Protein AF-A0A0C2ULU2-F1 (afdb_monomer_lite)

Secondary structure (DSSP, 8-state):
------------------SS-----EEEEE---B--TT--GGGSEEEPTT-EEEESSTT-EEEEEE-TTS-EEEEEEES-EEEEEE-

pLDDT: mean 81.36, std 18.51, range [42.97, 97.06]

Foldseek 3Di:
DDDDDPPDDDDDDDPPPPPDDDAWDKDKFKAPQADDPVNPQVSFAWDDPPKDKAAPDPPWDKDWDADPVRTITIHTNDHIIIIIDTD

Sequence (87 aa):
MKRLITLTLLAFALGSCGGESCPNSVEVLAIDALCNESDDTALYMPLQKGDIVTKEEKESIVHILHTHDDEKFICIESGKASILRLD

Structure (mmCIF, N/CA/C/O backbone):
data_AF-A0A0C2ULU2-F1
#
_entry.id   AF-A0A0C2ULU2-F1
#
loop_
_atom_site.group_PDB
_atom_site.id
_atom_site.type_symbol
_atom_site.label_atom_id
_atom_site.label_alt_id
_atom_site.label_comp_id
_atom_site.label_asym_id
_atom_site.label_entity_id
_atom_site.label_seq_id
_atom_site.pdbx_PDB_ins_code
_atom_site.Cartn_x
_atom_site.Cartn_y
_atom_site.Cartn_z
_atom_site.occupancy
_atom_site.B_iso_or_equiv
_atom_site.auth_seq_id
_atom_site.auth_comp_id
_atom_site.auth_asym_id
_atom_site.auth_atom_id
_atom_site.pdbx_PDB_model_num
ATOM 1 N N . MET A 1 1 ? -17.317 51.819 20.292 1.00 43.19 1 MET A N 1
ATOM 2 C CA . MET A 1 1 ? -15.937 51.514 19.854 1.00 43.19 1 MET A CA 1
ATOM 3 C C . MET A 1 1 ? -15.333 50.510 20.829 1.00 43.19 1 MET A C 1
ATOM 5 O O . MET A 1 1 ? -15.064 50.882 21.961 1.00 43.19 1 MET A O 1
ATOM 9 N N . LYS A 1 2 ? -15.186 49.238 20.444 1.00 43.28 2 LYS A N 1
ATOM 10 C CA . LYS A 1 2 ? -14.455 48.226 21.227 1.00 43.28 2 LYS A CA 1
ATOM 11 C C . LYS A 1 2 ? -13.332 47.698 20.340 1.00 43.28 2 LYS A C 1
ATOM 13 O O . LYS A 1 2 ? -13.600 47.185 19.260 1.00 43.28 2 LYS A O 1
ATOM 18 N N . ARG A 1 3 ? -12.090 47.944 20.757 1.00 49.34 3 ARG A N 1
ATOM 19 C CA . ARG A 1 3 ? -10.868 47.544 20.053 1.00 49.34 3 ARG A CA 1
ATOM 20 C C . ARG A 1 3 ? -10.679 46.038 20.253 1.00 49.34 3 ARG A C 1
ATOM 22 O O . ARG A 1 3 ? -10.522 45.609 21.391 1.00 49.34 3 ARG A O 1
ATOM 29 N N . LEU A 1 4 ? -10.728 45.256 19.175 1.00 44.81 4 LEU A N 1
ATOM 30 C CA . LEU A 1 4 ? -10.201 43.893 19.185 1.00 44.81 4 LEU A CA 1
ATOM 31 C C . LEU A 1 4 ? -8.675 43.993 19.195 1.00 44.81 4 LEU A C 1
ATOM 33 O O . LEU A 1 4 ? -8.086 44.615 18.314 1.00 44.81 4 LEU A O 1
ATOM 37 N N . ILE A 1 5 ? -8.055 43.434 20.228 1.00 62.06 5 ILE A N 1
ATOM 38 C CA . ILE A 1 5 ? -6.605 43.298 20.319 1.00 62.06 5 ILE A CA 1
ATOM 39 C C . ILE A 1 5 ? -6.254 42.039 19.532 1.00 62.06 5 ILE A C 1
ATOM 41 O O . ILE A 1 5 ? -6.506 40.925 19.983 1.00 62.06 5 ILE A O 1
ATOM 45 N N . THR A 1 6 ? -5.725 42.223 18.329 1.00 55.00 6 THR A N 1
ATOM 46 C CA . THR A 1 6 ? -5.142 41.150 17.526 1.00 55.00 6 THR A CA 1
ATOM 47 C C . THR A 1 6 ? -3.864 40.685 18.227 1.00 55.00 6 THR A C 1
ATOM 49 O O . THR A 1 6 ? -2.866 41.403 18.230 1.00 55.00 6 THR A O 1
ATOM 52 N N . LEU A 1 7 ? -3.888 39.514 18.870 1.00 42.97 7 LEU A N 1
ATOM 53 C CA . LEU A 1 7 ? -2.667 38.861 19.347 1.00 42.97 7 LEU A CA 1
ATOM 54 C C . LEU A 1 7 ? -1.959 38.224 18.144 1.00 42.97 7 LEU A C 1
ATOM 56 O O . LEU A 1 7 ? -2.228 37.086 17.771 1.00 42.97 7 LEU A O 1
ATOM 60 N N . THR A 1 8 ? -1.049 38.965 17.522 1.00 56.69 8 THR A N 1
ATOM 61 C CA . THR A 1 8 ? -0.015 38.392 16.657 1.00 56.69 8 THR A CA 1
ATOM 62 C C . THR A 1 8 ? 1.020 37.697 17.535 1.00 56.69 8 THR A C 1
ATOM 64 O O . THR A 1 8 ? 1.877 38.357 18.122 1.00 56.69 8 THR A O 1
ATOM 67 N N . LEU A 1 9 ? 0.944 36.367 17.636 1.00 51.53 9 LEU A N 1
ATOM 68 C CA . LEU A 1 9 ? 2.071 35.565 18.105 1.00 51.53 9 LEU A CA 1
ATOM 69 C C . LEU A 1 9 ? 3.121 35.501 16.989 1.00 51.53 9 LEU A C 1
ATOM 71 O O . LEU A 1 9 ? 3.008 34.721 16.048 1.00 51.53 9 LEU A O 1
ATOM 75 N N . LEU A 1 10 ? 4.148 36.342 17.108 1.00 54.84 10 LEU A N 1
ATOM 76 C CA . LEU A 1 10 ? 5.439 36.097 16.477 1.00 54.84 10 LEU A CA 1
ATOM 77 C C . LEU A 1 10 ? 6.090 34.906 17.189 1.00 54.84 10 LEU A C 1
ATOM 79 O O . LEU A 1 10 ? 6.531 35.040 18.330 1.00 54.84 10 LEU A O 1
ATOM 83 N N . ALA A 1 11 ? 6.195 33.769 16.508 1.00 58.28 11 ALA A N 1
ATOM 84 C CA . ALA A 1 11 ? 7.171 32.745 16.854 1.00 58.28 11 ALA A CA 1
ATOM 85 C C . ALA A 1 11 ? 8.369 32.892 15.906 1.00 58.28 11 ALA A C 1
ATOM 87 O O . ALA A 1 11 ? 8.371 32.392 14.785 1.00 58.28 11 ALA A O 1
ATOM 88 N N . PHE A 1 12 ? 9.373 33.642 16.360 1.00 50.25 12 PHE A N 1
ATOM 89 C CA . PHE A 1 12 ? 10.731 33.593 15.827 1.00 50.25 12 PHE A CA 1
ATOM 90 C C . PHE A 1 12 ? 11.442 32.379 16.434 1.00 50.25 12 PHE A C 1
ATOM 92 O O . PHE A 1 12 ? 11.603 32.339 17.651 1.00 50.25 12 PHE A O 1
ATOM 99 N N . ALA A 1 13 ? 11.929 31.455 15.606 1.00 54.09 13 ALA A N 1
ATOM 100 C CA . ALA A 1 13 ? 13.179 30.737 15.862 1.00 54.09 13 ALA A CA 1
ATOM 101 C C . ALA A 1 13 ? 13.664 30.043 14.582 1.00 54.09 13 ALA A C 1
ATOM 103 O O . ALA A 1 13 ? 13.130 29.027 14.147 1.00 54.09 13 ALA A O 1
ATOM 104 N N . LEU A 1 14 ? 14.706 30.633 14.002 1.00 50.66 14 LEU A N 1
ATOM 105 C CA . LEU A 1 14 ? 15.594 30.046 13.011 1.00 50.66 14 LEU A CA 1
ATOM 106 C C . LEU A 1 14 ? 16.276 28.815 13.629 1.00 50.66 14 LEU A C 1
ATOM 108 O O . LEU A 1 14 ? 17.219 28.949 14.407 1.00 50.66 14 LEU A O 1
ATOM 112 N N . GLY A 1 15 ? 15.795 27.621 13.292 1.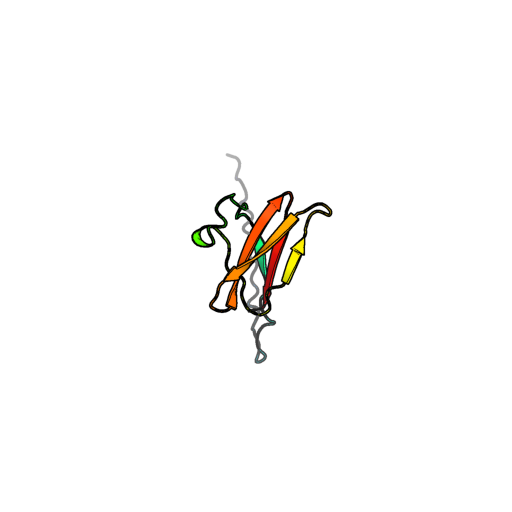00 43.78 15 GLY A N 1
ATOM 113 C CA . GLY A 1 15 ? 16.523 26.377 13.518 1.00 43.78 15 GLY A CA 1
ATOM 114 C C . GLY A 1 15 ? 17.610 26.228 12.460 1.00 43.78 15 GLY A C 1
ATOM 115 O O . GLY A 1 15 ? 17.354 25.754 11.359 1.00 43.78 15 GLY A O 1
ATOM 116 N N . SER A 1 16 ? 18.816 26.678 12.788 1.00 47.19 16 SER A N 1
ATOM 117 C CA . SER A 1 16 ? 20.046 26.377 12.058 1.00 47.19 16 SER A CA 1
ATOM 118 C C . SER A 1 16 ? 20.224 24.855 11.953 1.00 47.19 16 SER A C 1
ATOM 120 O O . SER A 1 16 ? 20.545 24.225 12.958 1.00 47.19 16 SER A O 1
ATOM 122 N N . CYS A 1 17 ? 20.055 24.268 10.759 1.00 56.88 17 CYS A N 1
ATOM 123 C CA . CYS A 1 17 ? 20.552 22.918 10.454 1.00 56.88 17 CYS A CA 1
ATOM 124 C C . CYS A 1 17 ? 22.084 23.036 10.375 1.00 56.88 17 CYS A C 1
ATOM 126 O O . CYS A 1 17 ? 22.674 23.341 9.339 1.00 56.88 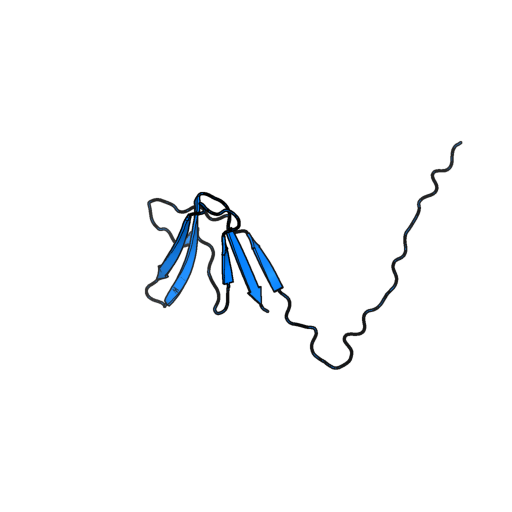17 CYS A O 1
ATOM 128 N N . GLY A 1 18 ? 22.711 23.010 11.551 1.00 47.41 18 GLY A N 1
ATOM 129 C CA . GLY A 1 18 ? 24.141 23.187 11.723 1.00 47.41 18 GLY A CA 1
ATOM 130 C C . GLY A 1 18 ? 24.871 21.920 11.314 1.00 47.41 18 GLY A C 1
ATOM 131 O O . GLY A 1 18 ? 24.939 20.993 12.102 1.00 47.41 18 GLY A O 1
ATOM 132 N N . GLY A 1 19 ? 25.427 21.900 10.103 1.00 58.12 19 GLY A N 1
ATOM 133 C CA . GLY A 1 19 ? 26.565 21.052 9.719 1.00 58.12 19 GLY A CA 1
ATOM 134 C C . GLY A 1 19 ? 26.365 19.532 9.654 1.00 58.12 19 GLY A C 1
ATOM 135 O O . GLY A 1 19 ? 27.210 18.866 9.065 1.00 58.12 19 GLY A O 1
ATOM 136 N N . GLU A 1 20 ? 25.273 18.986 10.178 1.00 55.25 20 GLU A N 1
ATOM 137 C CA . GLU A 1 20 ? 24.886 17.582 10.043 1.00 55.25 20 GLU A CA 1
ATOM 138 C C . GLU A 1 20 ? 23.498 17.521 9.406 1.00 55.25 20 GLU A C 1
ATOM 140 O O . GLU A 1 20 ? 22.604 18.283 9.783 1.00 55.25 20 GLU A O 1
ATOM 145 N N . SER A 1 21 ? 23.358 16.674 8.378 1.00 58.00 21 SER A N 1
ATOM 146 C CA . SER A 1 21 ? 22.130 16.506 7.600 1.00 58.00 21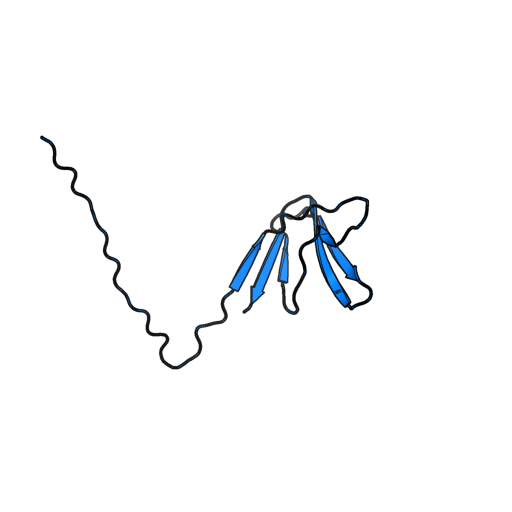 SER A CA 1
ATOM 147 C C . SER A 1 21 ? 20.916 16.438 8.515 1.00 58.00 21 SER A C 1
ATOM 149 O O . SER A 1 21 ? 20.893 15.664 9.473 1.00 58.00 21 SER A O 1
ATOM 151 N N . CYS A 1 22 ? 19.914 17.263 8.214 1.00 59.62 22 CYS A N 1
ATOM 152 C CA . CYS A 1 22 ? 18.650 17.236 8.925 1.00 59.62 22 CYS A CA 1
ATOM 153 C C . CYS A 1 22 ? 18.122 15.778 8.916 1.00 59.62 22 CYS A C 1
ATOM 155 O O . CYS A 1 22 ? 18.275 15.099 7.897 1.00 59.62 22 CYS A O 1
ATOM 157 N N . PRO A 1 23 ? 17.590 15.261 10.038 1.00 56.56 23 PRO A N 1
ATOM 158 C CA . PRO A 1 23 ? 17.195 13.858 10.137 1.00 56.56 23 PRO A CA 1
ATOM 159 C C . PRO A 1 23 ? 16.172 13.531 9.046 1.00 56.56 23 PRO A C 1
ATOM 161 O O . PRO A 1 23 ? 15.288 14.352 8.803 1.00 56.56 23 PRO A O 1
ATOM 164 N N . ASN A 1 24 ? 16.328 12.365 8.404 1.00 65.31 24 ASN A N 1
ATOM 165 C CA . ASN A 1 24 ? 15.487 11.871 7.306 1.00 65.31 24 ASN A CA 1
ATOM 166 C C . ASN A 1 24 ? 14.019 12.255 7.524 1.00 65.31 24 ASN A C 1
ATOM 168 O O . ASN A 1 24 ? 13.433 11.905 8.558 1.00 65.31 24 ASN A O 1
ATOM 172 N N . SER A 1 25 ? 13.437 13.004 6.587 1.00 78.12 25 SER A N 1
ATOM 173 C CA . SER A 1 25 ? 12.016 13.326 6.649 1.00 78.12 25 SER A CA 1
ATOM 174 C C . SER A 1 25 ? 11.213 12.040 6.507 1.00 78.12 25 SER A C 1
ATOM 176 O O . SER A 1 25 ? 11.498 11.199 5.658 1.00 78.12 25 SER A O 1
ATOM 178 N N . VAL A 1 26 ? 10.218 11.878 7.380 1.00 86.56 26 VAL A N 1
ATOM 179 C CA . VAL A 1 26 ? 9.233 10.804 7.261 1.00 86.56 26 VAL A CA 1
ATOM 180 C C . VAL A 1 26 ? 7.978 11.403 6.650 1.00 86.56 26 VAL A C 1
ATOM 182 O O . VAL A 1 26 ? 7.334 12.252 7.268 1.00 86.56 26 VAL A O 1
ATOM 185 N N . GLU A 1 27 ? 7.631 10.965 5.449 1.00 91.25 27 GLU A N 1
ATOM 186 C CA . GLU A 1 27 ? 6.356 11.265 4.812 1.00 91.25 27 GLU A CA 1
ATOM 187 C C . GLU A 1 27 ? 5.336 10.176 5.177 1.00 91.25 27 GLU A C 1
ATOM 189 O O . GLU A 1 27 ? 5.647 8.984 5.173 1.00 91.25 27 GLU A O 1
ATOM 194 N N . VAL A 1 28 ? 4.111 10.585 5.520 1.00 92.12 28 VAL A N 1
ATOM 195 C CA . VAL A 1 28 ? 2.991 9.673 5.798 1.00 92.12 28 VAL A CA 1
ATOM 196 C C . VAL A 1 28 ? 1.933 9.870 4.721 1.00 92.12 28 VAL A C 1
ATOM 198 O O . VAL A 1 28 ? 1.296 10.921 4.663 1.00 92.12 28 VAL A O 1
ATOM 201 N N . LEU A 1 29 ? 1.736 8.856 3.884 1.00 94.00 29 LEU A N 1
ATOM 202 C CA . LEU A 1 29 ? 0.791 8.875 2.769 1.00 94.00 29 LEU A CA 1
ATOM 203 C C . LEU A 1 29 ? -0.405 7.984 3.096 1.00 94.00 29 LEU A C 1
ATOM 205 O O . LEU A 1 29 ? -0.239 6.787 3.313 1.00 94.00 29 LEU A O 1
ATOM 209 N N . ALA A 1 30 ? -1.615 8.540 3.124 1.00 93.62 30 ALA A N 1
ATOM 210 C CA . ALA A 1 30 ? -2.824 7.725 3.233 1.00 93.62 30 ALA A CA 1
ATOM 211 C C . ALA A 1 30 ? -3.012 6.891 1.955 1.00 93.62 30 ALA A C 1
ATOM 213 O O . ALA A 1 30 ? -2.778 7.397 0.860 1.00 93.62 30 ALA A O 1
ATOM 214 N N . ILE A 1 31 ? -3.444 5.635 2.093 1.00 95.19 31 ILE A N 1
ATOM 215 C CA . ILE A 1 31 ? -3.801 4.790 0.948 1.00 95.19 31 ILE A CA 1
ATOM 216 C C . ILE A 1 31 ? -5.292 4.975 0.670 1.00 95.19 31 ILE A C 1
ATOM 218 O O . ILE A 1 31 ? -6.131 4.430 1.387 1.00 95.19 31 ILE A O 1
ATOM 222 N N . ASP A 1 32 ? -5.618 5.757 -0.356 1.00 90.00 32 ASP A N 1
ATOM 223 C CA . ASP A 1 32 ? -6.993 6.062 -0.776 1.00 90.00 32 ASP A CA 1
ATOM 224 C C . ASP A 1 32 ? -7.425 5.328 -2.060 1.00 90.00 32 ASP A C 1
ATOM 226 O O . ASP A 1 32 ? -8.602 5.353 -2.426 1.00 90.00 32 ASP A O 1
ATOM 230 N N . ALA A 1 33 ? -6.502 4.618 -2.712 1.00 93.12 33 ALA A N 1
ATOM 231 C CA . ALA A 1 33 ? -6.782 3.799 -3.884 1.00 93.12 33 ALA A CA 1
ATOM 232 C C . ALA A 1 33 ? -7.554 2.522 -3.510 1.00 93.12 33 ALA A C 1
ATOM 234 O O . ALA A 1 33 ? -6.991 1.600 -2.918 1.00 93.12 33 ALA A O 1
ATOM 235 N N . LEU A 1 34 ? -8.834 2.445 -3.883 1.00 94.94 34 LEU A N 1
ATOM 236 C CA . LEU A 1 34 ? -9.658 1.249 -3.691 1.00 94.94 34 LEU A CA 1
ATOM 237 C C . LEU A 1 34 ? -9.319 0.164 -4.718 1.00 94.94 34 LEU A C 1
ATOM 239 O O . LEU A 1 34 ? -9.189 0.453 -5.910 1.00 94.94 34 LEU A O 1
ATOM 243 N N . CYS A 1 35 ? -9.227 -1.088 -4.268 1.00 94.38 35 CYS A N 1
ATOM 244 C CA . CYS A 1 35 ? -9.040 -2.219 -5.176 1.00 94.38 35 CYS A CA 1
ATOM 245 C C . CYS A 1 35 ? -10.260 -2.383 -6.099 1.00 94.38 35 CYS A C 1
ATOM 247 O O . CYS A 1 35 ? -11.405 -2.292 -5.650 1.00 94.38 35 CYS A O 1
ATOM 249 N N . ASN A 1 36 ? -10.015 -2.612 -7.390 1.00 89.75 36 ASN A N 1
ATOM 250 C CA . ASN A 1 36 ? -11.038 -2.801 -8.416 1.00 89.75 36 ASN A CA 1
ATOM 251 C C . ASN A 1 36 ? -11.010 -4.232 -8.977 1.00 89.75 36 ASN A C 1
ATOM 253 O O . ASN A 1 36 ? -9.991 -4.908 -8.921 1.00 89.75 36 ASN A O 1
ATOM 257 N N . GLU A 1 37 ? -12.130 -4.688 -9.548 1.00 85.25 37 GLU A N 1
ATOM 258 C CA . GLU A 1 37 ? -12.268 -6.059 -10.078 1.00 85.25 37 GLU A CA 1
ATOM 259 C C . GLU A 1 37 ? -11.387 -6.347 -11.305 1.00 85.25 37 GLU A C 1
ATOM 261 O O . GLU A 1 37 ? -11.186 -7.505 -11.663 1.00 85.25 37 GLU A O 1
ATOM 266 N N . SER A 1 38 ? -10.898 -5.304 -11.980 1.00 84.06 38 SER A N 1
ATOM 267 C CA . SER A 1 38 ? -10.064 -5.425 -13.179 1.00 84.06 38 SER A CA 1
ATOM 268 C C . SER A 1 38 ? -8.567 -5.534 -12.889 1.00 84.06 38 SER A C 1
ATOM 270 O O . SER A 1 38 ? -7.802 -5.704 -13.836 1.00 84.06 38 SER A O 1
ATOM 272 N N . ASP A 1 39 ? -8.149 -5.406 -11.624 1.00 80.75 39 ASP A N 1
ATOM 273 C CA . ASP A 1 39 ? -6.744 -5.288 -11.210 1.00 80.75 39 ASP A CA 1
ATOM 274 C C . ASP A 1 39 ? -5.952 -4.250 -12.027 1.00 80.75 39 ASP A C 1
ATOM 276 O O . ASP A 1 39 ? -4.752 -4.392 -12.265 1.00 80.75 39 ASP A O 1
ATOM 280 N N . ASP A 1 40 ? -6.628 -3.180 -12.459 1.00 87.00 40 ASP A N 1
ATOM 281 C CA . ASP A 1 40 ? -5.997 -2.111 -13.229 1.00 87.00 40 ASP A CA 1
ATOM 282 C C . ASP A 1 40 ? -5.092 -1.282 -12.311 1.00 87.00 40 ASP A C 1
ATOM 284 O O . ASP A 1 40 ? -5.557 -0.434 -11.539 1.00 87.00 40 ASP A O 1
ATOM 288 N N . THR A 1 41 ? -3.785 -1.538 -12.404 1.00 87.94 41 THR A N 1
ATOM 289 C CA . THR A 1 41 ? -2.759 -0.897 -11.577 1.00 87.94 41 THR A CA 1
ATOM 290 C C . THR A 1 41 ? -2.599 0.593 -11.864 1.00 87.94 41 THR A C 1
ATOM 292 O O . THR A 1 41 ? -2.000 1.288 -11.047 1.00 87.94 41 THR A O 1
ATOM 295 N N . ALA A 1 42 ? -3.155 1.122 -12.962 1.00 88.69 42 ALA A N 1
ATOM 296 C CA . ALA A 1 42 ? -3.121 2.557 -13.260 1.00 88.69 42 ALA A CA 1
ATOM 297 C C . ALA A 1 42 ? -3.882 3.405 -12.225 1.00 88.69 42 ALA A C 1
ATOM 299 O O . ALA A 1 42 ? -3.642 4.607 -12.111 1.00 88.69 42 ALA A O 1
ATOM 300 N N . LEU A 1 43 ? -4.797 2.784 -11.476 1.00 89.81 43 LEU A N 1
ATOM 301 C CA . LEU A 1 43 ? -5.590 3.425 -10.425 1.00 89.81 43 LEU A CA 1
ATOM 302 C C . LEU A 1 43 ? -5.010 3.210 -9.019 1.00 89.81 43 LEU A C 1
ATOM 304 O O . LEU A 1 43 ? -5.579 3.699 -8.044 1.00 89.81 43 LEU A O 1
ATOM 308 N N . TYR A 1 44 ? -3.911 2.465 -8.897 1.00 94.62 44 TYR A N 1
ATOM 309 C CA . TYR A 1 44 ? -3.307 2.096 -7.620 1.00 94.62 44 TYR A CA 1
ATOM 310 C C . TYR A 1 44 ? -2.103 2.976 -7.298 1.00 94.62 44 TYR A C 1
ATOM 312 O O . TYR A 1 44 ? -1.449 3.534 -8.179 1.00 94.62 44 TYR A O 1
ATOM 320 N N . MET A 1 45 ? -1.787 3.102 -6.010 1.00 95.12 45 MET A N 1
ATOM 321 C CA . MET A 1 45 ? -0.632 3.891 -5.592 1.00 95.12 45 MET A CA 1
ATOM 322 C C . MET A 1 45 ? 0.661 3.102 -5.840 1.00 95.12 45 MET A C 1
ATOM 324 O O . MET A 1 45 ? 0.729 1.929 -5.474 1.00 95.12 45 MET A O 1
ATOM 328 N N . PRO A 1 46 ? 1.708 3.703 -6.424 1.00 95.06 46 PRO A N 1
ATOM 329 C CA . PRO A 1 46 ? 2.997 3.040 -6.561 1.00 95.06 46 PRO A CA 1
ATOM 330 C C . PRO A 1 46 ? 3.730 2.988 -5.212 1.00 95.06 46 PRO A C 1
ATOM 332 O O . PRO A 1 46 ? 3.776 3.976 -4.472 1.00 95.06 46 PRO A O 1
ATOM 335 N N . LEU A 1 47 ? 4.347 1.846 -4.915 1.00 95.06 47 LEU A N 1
ATOM 336 C CA . LEU A 1 47 ? 5.233 1.653 -3.770 1.00 95.06 47 LEU A CA 1
ATOM 337 C C . LEU A 1 47 ? 6.689 1.863 -4.179 1.00 95.06 47 LEU A C 1
ATOM 339 O O . LEU A 1 47 ? 7.171 1.315 -5.171 1.00 95.06 47 LEU A O 1
ATOM 343 N N . GLN A 1 48 ? 7.413 2.612 -3.359 1.00 93.62 48 GLN A N 1
ATOM 344 C CA . GLN A 1 48 ? 8.846 2.822 -3.497 1.00 93.62 48 GLN A CA 1
ATOM 345 C C . GLN A 1 48 ? 9.632 1.841 -2.627 1.00 93.62 48 GLN A C 1
ATOM 347 O O . GLN A 1 48 ? 9.140 1.248 -1.662 1.00 93.62 48 GLN A O 1
ATOM 352 N N . LYS A 1 49 ? 10.905 1.648 -2.972 1.00 91.00 49 LYS A N 1
ATOM 353 C CA . LYS A 1 49 ? 11.796 0.800 -2.184 1.00 91.00 49 LYS A CA 1
ATOM 354 C C . LYS A 1 49 ? 12.019 1.425 -0.805 1.00 91.00 49 LYS A C 1
ATOM 356 O O . LYS A 1 49 ? 12.587 2.503 -0.709 1.00 91.00 49 LYS A O 1
ATOM 361 N N . GLY A 1 50 ? 11.668 0.685 0.244 1.00 91.19 50 GLY A N 1
ATOM 362 C CA . GLY A 1 50 ? 11.820 1.133 1.632 1.00 91.19 50 GLY A CA 1
ATOM 363 C C . GLY A 1 50 ? 10.531 1.660 2.258 1.00 91.19 50 GLY A C 1
ATOM 364 O O . GLY A 1 50 ? 10.512 1.864 3.468 1.00 91.19 50 GLY A O 1
ATOM 365 N N . ASP A 1 51 ? 9.459 1.797 1.474 1.00 94.88 51 ASP A N 1
ATOM 366 C CA . ASP A 1 51 ? 8.131 2.116 1.990 1.00 94.88 51 ASP A CA 1
ATOM 367 C C . ASP A 1 51 ? 7.673 1.074 3.019 1.00 94.88 51 ASP A C 1
ATOM 369 O O . ASP A 1 51 ? 7.796 -0.141 2.815 1.00 94.88 51 ASP A O 1
ATOM 373 N N . ILE A 1 52 ? 7.101 1.557 4.122 1.00 95.19 52 ILE A N 1
ATOM 374 C CA . ILE A 1 52 ? 6.511 0.723 5.170 1.00 95.19 52 ILE A CA 1
ATOM 375 C C . ILE A 1 52 ? 4.997 0.894 5.127 1.00 95.19 52 ILE A C 1
ATOM 377 O O . ILE A 1 52 ? 4.472 1.971 5.397 1.00 95.19 52 ILE A O 1
ATOM 381 N N . VAL A 1 53 ? 4.289 -0.191 4.824 1.00 96.12 53 VAL A N 1
ATOM 382 C CA . VAL A 1 53 ? 2.823 -0.214 4.806 1.00 96.12 53 VAL A CA 1
ATOM 383 C C . VAL A 1 53 ? 2.300 -0.493 6.210 1.00 96.12 53 VAL A C 1
ATOM 385 O O . VAL A 1 53 ? 2.628 -1.516 6.815 1.00 96.12 53 VAL A O 1
ATOM 388 N N . THR A 1 54 ? 1.444 0.391 6.709 1.00 96.25 54 THR A N 1
ATOM 389 C CA . THR A 1 54 ? 0.889 0.326 8.061 1.00 96.25 54 THR A CA 1
ATOM 390 C C . THR A 1 54 ? -0.625 0.203 7.988 1.00 96.25 54 THR A C 1
ATOM 392 O O . THR A 1 54 ? -1.292 1.033 7.378 1.00 96.25 54 THR A O 1
ATOM 395 N N . LYS A 1 55 ? -1.188 -0.828 8.625 1.00 96.38 55 LYS A N 1
ATOM 396 C CA . LYS A 1 55 ? -2.640 -0.936 8.818 1.00 96.38 55 LYS A CA 1
ATOM 397 C C . LYS A 1 55 ? -3.032 -0.104 10.033 1.00 96.38 55 LYS A C 1
ATOM 399 O O . LYS A 1 55 ? -2.544 -0.365 11.131 1.00 96.38 55 LYS A O 1
ATOM 404 N N . GLU A 1 56 ? -3.908 0.871 9.841 1.00 95.06 56 GLU A N 1
ATOM 405 C CA . GLU A 1 56 ? -4.395 1.737 10.922 1.00 95.06 56 GLU A CA 1
ATOM 406 C C . GLU A 1 56 ? -5.547 1.079 11.685 1.00 95.06 56 GLU A C 1
ATOM 408 O O . GLU A 1 56 ? -5.719 1.293 12.884 1.00 95.06 56 GLU A O 1
ATOM 413 N N . GLU A 1 57 ? -6.305 0.220 11.002 1.00 96.31 57 GLU A N 1
ATOM 414 C CA . GLU A 1 57 ? -7.372 -0.581 11.596 1.00 96.31 57 GLU A CA 1
ATOM 415 C C . GLU A 1 57 ? -7.026 -2.072 11.506 1.00 96.31 57 GLU A C 1
ATOM 417 O O . GLU A 1 57 ? -6.507 -2.546 10.491 1.00 96.31 57 GLU A O 1
ATOM 422 N N . LYS A 1 58 ? -7.348 -2.830 12.563 1.00 94.19 58 LYS A N 1
ATOM 423 C CA . LYS A 1 58 ? -6.992 -4.254 12.693 1.00 94.19 58 LYS A CA 1
ATOM 424 C C . LYS A 1 58 ? -7.506 -5.113 11.534 1.00 94.19 58 LYS A C 1
ATOM 426 O O . LYS A 1 58 ? -6.794 -5.997 11.069 1.00 94.19 58 LYS A O 1
ATOM 431 N N . GLU A 1 59 ? -8.721 -4.830 11.079 1.00 95.75 59 GLU A N 1
ATOM 432 C CA . GLU A 1 59 ? -9.412 -5.603 10.043 1.00 95.75 59 GLU A CA 1
ATOM 433 C C . GLU A 1 59 ? -9.131 -5.076 8.623 1.00 95.75 59 GLU A C 1
ATOM 435 O O . GLU A 1 59 ? -9.772 -5.517 7.675 1.00 95.75 59 GLU A O 1
ATOM 440 N N . SER A 1 60 ? -8.181 -4.145 8.447 1.00 96.38 60 SER A N 1
ATOM 441 C CA . SER A 1 60 ? -7.886 -3.590 7.118 1.00 96.38 60 SER A CA 1
ATOM 442 C C . SER A 1 60 ? -7.321 -4.653 6.180 1.00 96.38 60 SER A C 1
ATOM 444 O O . SER A 1 60 ? -6.395 -5.399 6.538 1.00 96.38 60 SER A O 1
ATOM 446 N N . ILE A 1 61 ? -7.815 -4.669 4.946 1.00 96.44 61 ILE A N 1
ATOM 447 C CA . ILE A 1 61 ? -7.350 -5.548 3.873 1.00 96.44 61 ILE A CA 1
ATOM 448 C C . ILE A 1 61 ? -6.680 -4.681 2.814 1.00 96.44 61 ILE A C 1
ATOM 450 O O . ILE A 1 61 ? -7.305 -3.816 2.205 1.00 96.44 61 ILE A O 1
ATOM 454 N N . VAL A 1 62 ? -5.385 -4.916 2.628 1.00 96.69 62 VAL A N 1
ATOM 455 C CA . VAL A 1 62 ? -4.514 -4.167 1.724 1.00 96.69 62 VAL A CA 1
ATOM 456 C C . VAL A 1 62 ? -3.884 -5.166 0.771 1.00 96.69 62 VAL A C 1
ATOM 458 O O . VAL A 1 62 ? -3.364 -6.190 1.224 1.00 96.69 62 VAL A O 1
ATOM 461 N N . HIS A 1 63 ? -3.913 -4.858 -0.519 1.00 95.62 63 HIS A N 1
ATOM 462 C CA . HIS A 1 63 ? -3.325 -5.685 -1.565 1.00 95.62 63 HIS A CA 1
ATOM 463 C C . HIS A 1 63 ? -2.085 -5.010 -2.120 1.00 95.62 63 HIS A C 1
ATOM 465 O O . HIS A 1 63 ? -2.089 -3.809 -2.380 1.00 95.62 63 HIS A O 1
ATOM 471 N N . ILE A 1 64 ? -1.028 -5.799 -2.299 1.00 94.62 64 ILE A N 1
ATOM 472 C CA . ILE A 1 64 ? 0.199 -5.372 -2.964 1.00 94.62 64 ILE A CA 1
ATOM 473 C C . ILE A 1 64 ? 0.319 -6.191 -4.244 1.00 94.62 64 ILE A C 1
ATOM 475 O O . ILE A 1 64 ? 0.475 -7.411 -4.183 1.00 94.62 64 ILE A O 1
ATOM 479 N N . LEU A 1 65 ? 0.227 -5.517 -5.386 1.00 92.88 65 LEU A N 1
ATOM 480 C CA . LEU A 1 65 ? 0.319 -6.123 -6.708 1.00 92.88 65 LEU A CA 1
ATOM 481 C C . LEU A 1 65 ? 1.715 -5.902 -7.282 1.00 92.88 65 LEU A C 1
ATOM 483 O O . LEU A 1 65 ? 2.325 -4.856 -7.062 1.00 92.88 65 LEU A O 1
ATOM 487 N N . HIS A 1 66 ? 2.211 -6.893 -8.020 1.00 91.19 66 HIS A N 1
ATOM 488 C CA . HIS A 1 66 ? 3.505 -6.844 -8.693 1.00 91.19 66 HIS A CA 1
ATOM 489 C C . HIS A 1 66 ? 3.300 -6.949 -10.202 1.00 91.19 66 HIS A C 1
ATOM 491 O O . HIS A 1 66 ? 2.578 -7.836 -10.664 1.00 91.19 66 HIS A O 1
ATOM 497 N N . THR A 1 67 ? 3.945 -6.074 -10.966 1.00 87.31 67 THR A N 1
ATOM 498 C CA . THR A 1 67 ? 3.963 -6.165 -12.430 1.00 87.31 67 THR A CA 1
ATOM 499 C C . THR A 1 67 ? 5.139 -7.016 -12.911 1.00 87.31 67 THR A C 1
ATOM 501 O O . THR A 1 67 ? 5.972 -7.474 -12.128 1.00 87.31 67 THR A O 1
ATOM 504 N N . HIS A 1 68 ? 5.211 -7.244 -14.225 1.00 84.00 68 HIS A N 1
ATOM 505 C CA . HIS A 1 68 ? 6.324 -7.960 -14.851 1.00 84.00 68 HIS A CA 1
ATOM 506 C C . HIS A 1 68 ? 7.672 -7.228 -14.737 1.00 84.00 68 HIS A C 1
ATOM 508 O O . HIS A 1 68 ? 8.707 -7.883 -14.827 1.00 84.00 68 HIS A O 1
ATOM 514 N N . ASP A 1 69 ? 7.652 -5.913 -14.503 1.00 87.69 69 ASP A N 1
ATOM 515 C CA . ASP A 1 69 ? 8.840 -5.057 -14.396 1.00 87.69 69 ASP A CA 1
ATOM 516 C C . ASP A 1 69 ? 9.299 -4.856 -12.936 1.00 87.69 69 ASP A C 1
ATOM 518 O O . ASP A 1 69 ? 10.019 -3.910 -12.626 1.00 87.69 69 ASP A O 1
ATOM 522 N N . ASP A 1 70 ? 8.863 -5.733 -12.021 1.00 85.94 70 ASP A N 1
ATOM 523 C CA . ASP A 1 70 ? 9.094 -5.656 -10.569 1.00 85.94 70 ASP A CA 1
ATOM 524 C C . ASP A 1 70 ? 8.544 -4.381 -9.891 1.00 85.94 70 ASP A C 1
ATOM 526 O O . ASP A 1 70 ? 8.816 -4.125 -8.710 1.00 85.94 70 ASP A O 1
ATOM 530 N N . GLU A 1 71 ? 7.726 -3.592 -10.594 1.00 92.75 71 GLU A N 1
ATOM 531 C CA . GLU A 1 71 ? 7.012 -2.469 -9.996 1.00 92.75 71 GLU A CA 1
ATOM 532 C C . GLU A 1 71 ? 5.933 -2.982 -9.042 1.00 92.75 71 GLU A C 1
ATOM 534 O O . GLU A 1 71 ? 5.274 -4.001 -9.283 1.00 92.75 71 GLU A O 1
ATOM 539 N N . LYS A 1 72 ? 5.755 -2.261 -7.934 1.00 94.81 72 LYS A N 1
ATOM 540 C CA . LYS A 1 72 ? 4.815 -2.629 -6.880 1.00 94.81 72 LYS A CA 1
ATOM 541 C C . LYS A 1 72 ? 3.761 -1.557 -6.732 1.00 94.81 72 LYS A C 1
ATOM 543 O O . LYS A 1 72 ? 4.089 -0.381 -6.603 1.00 94.81 72 LYS A O 1
ATOM 548 N N . PHE A 1 73 ? 2.512 -1.984 -6.682 1.00 95.44 73 PHE A N 1
ATOM 549 C CA . PHE A 1 73 ? 1.360 -1.115 -6.499 1.00 95.44 73 PHE A CA 1
ATOM 550 C C . PHE A 1 73 ? 0.563 -1.556 -5.282 1.00 95.44 73 PHE A C 1
ATOM 552 O O . PHE A 1 73 ? 0.600 -2.726 -4.900 1.00 95.44 73 PHE A O 1
ATOM 559 N N . ILE A 1 74 ? -0.152 -0.619 -4.672 1.00 96.31 74 ILE A N 1
ATOM 560 C CA . ILE A 1 74 ? -0.943 -0.854 -3.473 1.00 96.31 74 ILE A CA 1
ATOM 561 C C . ILE A 1 74 ? -2.349 -0.283 -3.614 1.00 96.31 74 ILE A C 1
ATOM 563 O O . ILE A 1 74 ? -2.543 0.836 -4.095 1.00 96.31 74 ILE A O 1
ATOM 567 N N . CYS A 1 75 ? -3.322 -1.066 -3.161 1.00 96.56 75 CYS A N 1
ATOM 568 C CA . CYS A 1 75 ? -4.714 -0.662 -3.031 1.00 96.56 75 CYS A CA 1
ATOM 569 C C . CYS A 1 75 ? -5.306 -1.202 -1.725 1.00 96.56 75 CYS A C 1
ATOM 571 O O . CYS A 1 75 ? -4.781 -2.144 -1.117 1.00 96.56 75 CYS A O 1
ATOM 573 N N . ILE A 1 76 ? -6.404 -0.598 -1.281 1.00 96.62 76 ILE A N 1
ATOM 574 C CA . ILE A 1 76 ? -7.151 -1.002 -0.094 1.00 96.62 76 ILE A CA 1
ATOM 575 C C . ILE A 1 76 ? -8.504 -1.585 -0.503 1.00 96.62 76 ILE A C 1
ATOM 577 O O . ILE A 1 76 ? -9.283 -0.962 -1.219 1.00 96.62 76 ILE A O 1
ATOM 581 N N . GLU A 1 77 ? -8.787 -2.809 -0.072 1.00 96.31 77 GLU A N 1
ATOM 582 C CA . GLU A 1 77 ? -10.104 -3.425 -0.271 1.00 96.31 77 GLU A CA 1
ATOM 583 C C . GLU A 1 77 ? -11.070 -2.954 0.822 1.00 96.31 77 GLU A C 1
ATOM 585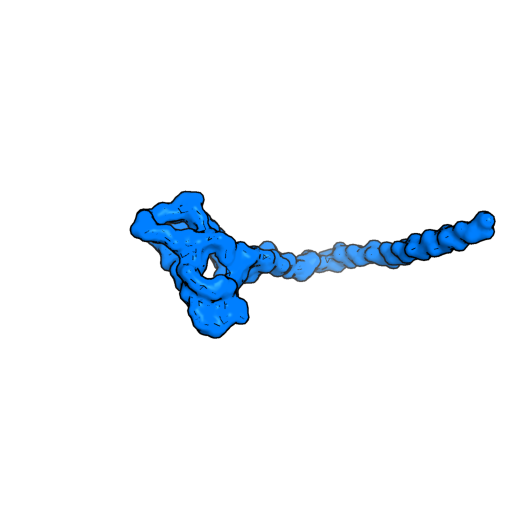 O O . GLU A 1 77 ? -12.238 -2.674 0.565 1.00 96.31 77 GLU A O 1
ATOM 590 N N . SER A 1 78 ? -10.578 -2.834 2.059 1.00 96.38 78 SER A N 1
ATOM 591 C CA . SER A 1 78 ? -11.357 -2.331 3.192 1.00 96.38 78 SER A CA 1
ATOM 592 C C . SER A 1 78 ? -10.475 -1.814 4.333 1.00 96.38 78 SER A C 1
ATOM 594 O O . SER A 1 78 ? -9.316 -2.213 4.475 1.00 96.38 78 SER A O 1
ATOM 596 N N . GLY A 1 79 ? -11.046 -0.949 5.177 1.00 96.00 79 GLY A N 1
ATOM 597 C CA . GLY A 1 79 ? -10.391 -0.374 6.357 1.00 96.00 79 GLY A CA 1
ATOM 598 C C . GLY A 1 79 ? -9.594 0.895 6.052 1.00 96.00 79 GLY A C 1
ATOM 599 O O . GLY A 1 79 ? -9.963 1.665 5.164 1.00 96.00 79 GLY A O 1
ATOM 600 N N . LYS A 1 80 ? -8.502 1.115 6.798 1.00 96.12 80 LYS A N 1
ATOM 601 C CA . LYS A 1 80 ? -7.574 2.241 6.609 1.00 96.12 80 LYS A CA 1
ATOM 602 C C . LYS A 1 80 ? -6.126 1.804 6.739 1.00 96.12 80 LYS A C 1
ATOM 604 O O . LYS A 1 80 ? -5.759 1.045 7.640 1.00 96.12 80 LYS A O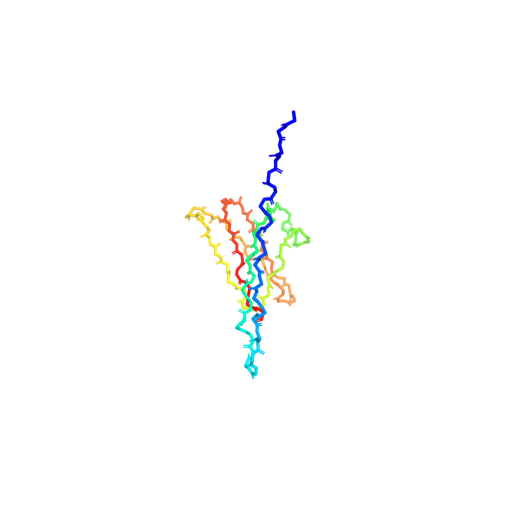 1
ATOM 609 N N . ALA A 1 81 ? -5.292 2.329 5.857 1.00 97.06 81 ALA A N 1
ATOM 610 C CA . ALA A 1 81 ? -3.867 2.075 5.859 1.00 97.06 81 ALA A CA 1
ATOM 611 C C . ALA A 1 81 ? -3.101 3.290 5.329 1.00 97.06 81 ALA A C 1
ATOM 613 O O . ALA A 1 81 ? -3.648 4.125 4.606 1.00 97.06 81 ALA A O 1
ATOM 614 N N . SER A 1 82 ? -1.823 3.358 5.678 1.00 96.69 82 SER A N 1
ATOM 615 C CA . SER A 1 82 ? -0.904 4.404 5.243 1.00 96.69 82 SER A CA 1
ATOM 616 C C . SER A 1 82 ? 0.471 3.837 4.905 1.00 96.69 82 SER A C 1
ATOM 618 O O . SER A 1 82 ? 0.830 2.725 5.299 1.00 96.69 82 SER A O 1
ATOM 620 N N . ILE A 1 83 ? 1.243 4.606 4.148 1.00 96.62 83 ILE A N 1
ATOM 621 C CA . ILE A 1 83 ? 2.635 4.340 3.807 1.00 96.62 83 ILE A CA 1
ATOM 622 C C . ILE A 1 83 ? 3.495 5.327 4.587 1.00 96.62 83 ILE A C 1
ATOM 624 O O . ILE A 1 83 ? 3.269 6.534 4.518 1.00 96.62 83 ILE A O 1
ATOM 628 N N . LEU A 1 84 ? 4.489 4.816 5.307 1.00 95.25 84 LEU A N 1
ATOM 629 C CA . LEU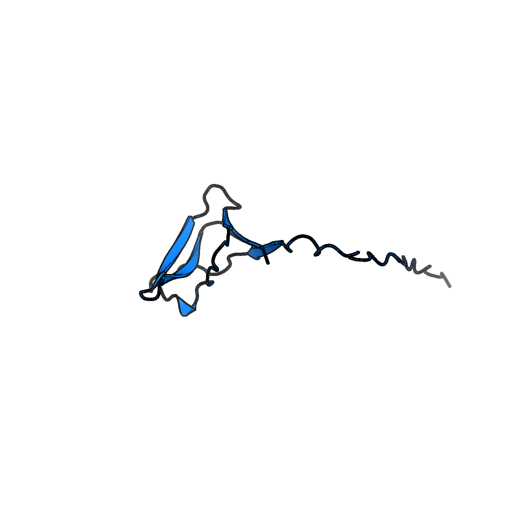 A 1 84 ? 5.580 5.619 5.846 1.00 95.25 84 LEU A CA 1
ATOM 630 C C . LEU A 1 84 ? 6.742 5.558 4.859 1.00 95.25 84 LEU A C 1
ATOM 632 O O . LEU A 1 84 ? 7.254 4.469 4.580 1.00 95.25 84 LEU A O 1
ATOM 636 N N . ARG A 1 85 ? 7.158 6.717 4.354 1.00 92.75 85 ARG A N 1
ATOM 637 C CA . ARG A 1 85 ? 8.284 6.867 3.433 1.00 92.75 85 ARG A CA 1
ATOM 638 C C . ARG A 1 85 ? 9.390 7.668 4.094 1.00 92.75 85 ARG A C 1
ATOM 640 O O . ARG A 1 85 ? 9.133 8.705 4.696 1.00 92.75 85 ARG A O 1
ATOM 647 N N . LEU A 1 86 ? 10.607 7.147 4.010 1.00 85.44 86 LEU A N 1
ATOM 648 C CA . LEU A 1 86 ? 11.808 7.816 4.491 1.00 85.44 86 LEU A CA 1
ATOM 649 C C . LEU A 1 86 ? 12.502 8.433 3.278 1.00 85.44 86 LEU A C 1
ATOM 651 O O . LEU A 1 86 ? 12.924 7.680 2.399 1.00 85.44 86 LEU A O 1
ATOM 655 N N . ASP A 1 87 ? 12.589 9.761 3.242 1.00 70.88 87 ASP A N 1
ATOM 656 C CA . ASP A 1 87 ? 13.396 10.493 2.253 1.00 70.88 87 ASP A CA 1
ATOM 657 C C . ASP A 1 87 ? 14.892 10.477 2.606 1.00 70.88 87 ASP A C 1
ATOM 659 O O . ASP A 1 87 ? 15.232 10.557 3.817 1.00 70.88 87 ASP A O 1
#

Radius of gyration: 20.87 Å; chains: 1; bounding box: 42×60×36 Å